Protein AF-A0A377CWI2-F1 (afdb_monomer_lite)

Foldseek 3Di:
DPPDDDDQQDWDWDQDPVRDTFIWGFHDDDPQWTWTFRPPPDPDDGDTDIDGD

InterPro domains:
  IPR048261 PPIase chaperone SlpA/SlyD-like, insertion domain superfamily [G3DSA:2.40.10.330] (1-39)

Organism: Escherichia coli (NCBI:txid562)

Structure (mmCIF, N/CA/C/O backbone):
data_AF-A0A377CWI2-F1
#
_entry.id   AF-A0A377CWI2-F1
#
loop_
_atom_site.group_PDB
_atom_site.id
_atom_site.type_symbo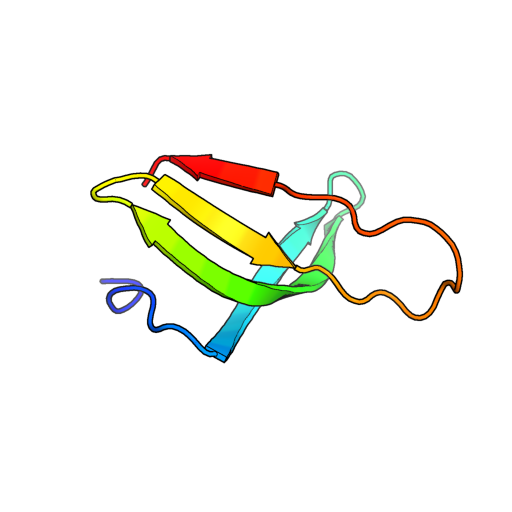l
_atom_site.label_atom_id
_atom_site.label_alt_id
_atom_site.label_comp_id
_atom_site.label_asym_id
_atom_site.label_entity_id
_atom_site.label_seq_id
_atom_site.pdbx_PDB_ins_code
_atom_site.Cartn_x
_atom_site.Cartn_y
_atom_site.Cartn_z
_atom_site.occupancy
_atom_site.B_iso_or_equiv
_atom_site.auth_seq_id
_atom_site.auth_comp_id
_atom_site.auth_asym_id
_atom_site.auth_atom_id
_atom_site.pdbx_PDB_model_num
ATOM 1 N N . MET A 1 1 ? -18.301 8.455 -7.379 1.00 40.03 1 MET A N 1
ATOM 2 C CA . MET A 1 1 ? -17.573 7.174 -7.433 1.00 40.03 1 MET A CA 1
ATOM 3 C C . MET A 1 1 ? -16.809 7.107 -6.134 1.00 40.03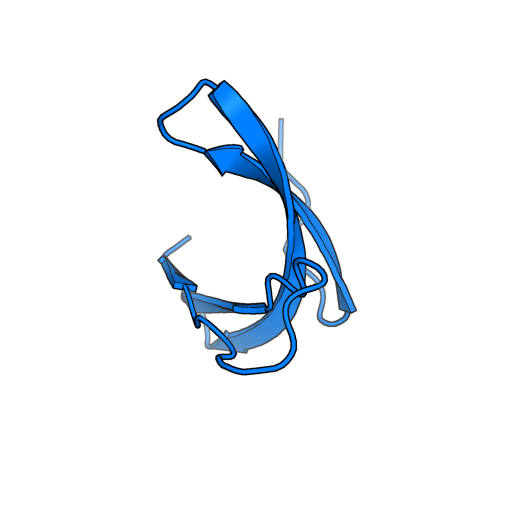 1 MET A C 1
ATOM 5 O O . MET A 1 1 ? -15.657 7.509 -6.087 1.00 40.03 1 MET A O 1
ATOM 9 N N . ASP A 1 2 ? -17.499 6.731 -5.067 1.00 47.66 2 ASP A N 1
ATOM 10 C CA . ASP A 1 2 ? -16.875 6.414 -3.793 1.00 47.66 2 ASP A CA 1
ATOM 11 C C . ASP A 1 2 ? -16.090 5.128 -4.034 1.00 47.66 2 ASP A C 1
ATOM 13 O O . ASP A 1 2 ? -16.675 4.056 -4.204 1.00 47.66 2 ASP A O 1
ATOM 17 N N . ALA A 1 3 ? -14.769 5.238 -4.182 1.00 54.22 3 ALA A N 1
ATOM 18 C CA . ALA A 1 3 ? -13.924 4.081 -3.948 1.00 54.22 3 ALA A CA 1
ATOM 19 C C . ALA A 1 3 ? -14.226 3.696 -2.498 1.00 54.22 3 ALA A C 1
ATOM 21 O O . ALA A 1 3 ? -13.916 4.475 -1.600 1.00 54.22 3 ALA A O 1
ATOM 22 N N . GLY A 1 4 ? -14.987 2.612 -2.312 1.00 64.06 4 GLY A N 1
ATOM 23 C CA . GLY A 1 4 ? -15.493 2.202 -1.005 1.00 64.06 4 GLY A CA 1
ATOM 24 C C . GLY A 1 4 ? -14.380 2.242 0.033 1.00 64.06 4 GLY A C 1
ATOM 25 O O . GLY A 1 4 ? -13.222 1.978 -0.299 1.00 64.06 4 GLY A O 1
ATOM 26 N N . GLU A 1 5 ? -14.734 2.641 1.252 1.00 72.69 5 GLU A N 1
ATOM 27 C CA . GLU A 1 5 ? -13.786 2.802 2.350 1.00 72.69 5 GLU A CA 1
ATOM 28 C C . GLU A 1 5 ? -12.838 1.590 2.405 1.00 72.69 5 GLU A C 1
ATOM 30 O O . GLU A 1 5 ? -13.302 0.448 2.341 1.00 72.69 5 GLU A O 1
ATOM 35 N N . PRO A 1 6 ? -11.511 1.808 2.449 1.00 76.69 6 PRO A N 1
ATOM 36 C CA . PRO A 1 6 ? -10.556 0.713 2.479 1.00 76.69 6 PRO A CA 1
ATOM 37 C C . PRO A 1 6 ? -10.831 -0.193 3.680 1.00 76.69 6 PRO A C 1
ATOM 39 O O . PRO A 1 6 ? -10.975 0.288 4.799 1.00 76.69 6 PRO A O 1
ATOM 42 N N . GLU A 1 7 ? -10.857 -1.507 3.464 1.00 83.19 7 GLU A N 1
ATOM 43 C CA . GLU A 1 7 ? -10.971 -2.501 4.535 1.00 83.19 7 GLU A CA 1
ATOM 44 C C . GLU A 1 7 ? -9.644 -3.247 4.711 1.00 83.19 7 GLU A C 1
ATOM 46 O O . GLU A 1 7 ? -8.923 -3.511 3.746 1.00 83.19 7 GLU A O 1
ATOM 51 N N . ILE A 1 8 ? -9.306 -3.629 5.947 1.00 86.75 8 ILE A N 1
ATOM 52 C CA . ILE A 1 8 ? -8.119 -4.456 6.206 1.00 86.75 8 ILE A CA 1
ATOM 53 C C . ILE A 1 8 ? -8.282 -5.798 5.481 1.00 86.75 8 ILE A C 1
ATOM 55 O O . ILE A 1 8 ? -9.268 -6.504 5.668 1.00 86.75 8 ILE A O 1
ATOM 59 N N . GLY A 1 9 ? -7.291 -6.163 4.667 1.00 84.31 9 GLY A N 1
ATOM 60 C CA . GLY A 1 9 ? -7.320 -7.352 3.816 1.00 84.31 9 GLY A CA 1
ATOM 61 C C . GLY A 1 9 ? -7.939 -7.133 2.433 1.00 84.31 9 GLY A C 1
ATOM 62 O O . GLY A 1 9 ? -7.843 -8.034 1.598 1.00 84.31 9 GLY A O 1
ATOM 63 N N . ALA A 1 10 ? -8.512 -5.957 2.152 1.00 85.12 10 ALA A N 1
ATOM 64 C CA . ALA A 1 10 ? -8.965 -5.626 0.809 1.00 85.12 10 ALA A CA 1
ATOM 65 C C . ALA A 1 10 ? -7.773 -5.513 -0.153 1.00 85.12 10 ALA A C 1
ATOM 67 O O . ALA A 1 10 ? -6.697 -5.013 0.197 1.00 85.12 10 ALA A O 1
ATOM 68 N N . ILE A 1 11 ? -7.986 -6.003 -1.374 1.00 82.56 11 ILE A N 1
ATOM 69 C CA . ILE A 1 11 ? -7.012 -5.961 -2.463 1.00 82.56 11 ILE A CA 1
ATOM 70 C C . ILE A 1 11 ? -7.385 -4.787 -3.363 1.00 82.56 11 ILE A C 1
ATOM 72 O O . ILE A 1 11 ? -8.466 -4.774 -3.951 1.00 82.56 11 ILE A O 1
ATOM 76 N N . MET A 1 12 ? -6.487 -3.816 -3.478 1.00 80.81 12 MET A N 1
ATOM 77 C CA . MET A 1 12 ? -6.640 -2.648 -4.341 1.00 80.81 12 MET A CA 1
ATOM 78 C C . MET A 1 12 ? -5.597 -2.678 -5.457 1.00 80.81 12 MET A C 1
ATOM 80 O O . MET A 1 12 ? -4.474 -3.138 -5.256 1.00 80.81 12 MET A O 1
ATOM 84 N N . LEU A 1 13 ? -5.972 -2.198 -6.641 1.00 81.62 13 LEU A N 1
ATOM 85 C CA . LEU A 1 13 ? -5.061 -2.050 -7.775 1.00 81.62 13 LEU A CA 1
ATOM 86 C C . LEU A 1 13 ? -4.499 -0.631 -7.786 1.00 81.62 13 LEU A C 1
ATOM 88 O O . LEU A 1 13 ? -5.249 0.340 -7.717 1.00 81.62 13 LEU A O 1
ATOM 92 N N . PHE A 1 14 ? -3.179 -0.521 -7.893 1.00 79.75 14 PHE A N 1
ATOM 93 C CA . PHE A 1 14 ? -2.476 0.751 -7.987 1.00 79.75 14 PHE A CA 1
ATOM 94 C C . PHE A 1 14 ? -1.765 0.852 -9.323 1.00 79.75 14 PHE A C 1
ATOM 96 O O . PHE A 1 14 ? -1.087 -0.082 -9.741 1.00 79.75 14 PHE A O 1
ATOM 103 N N . THR A 1 15 ? -1.871 2.001 -9.976 1.00 81.06 15 THR A N 1
ATOM 104 C CA . THR A 1 15 ? -1.128 2.261 -11.206 1.00 81.06 15 THR A CA 1
ATOM 105 C C . THR A 1 15 ? 0.282 2.730 -10.861 1.00 81.06 15 THR A C 1
ATOM 107 O O . THR A 1 15 ? 0.479 3.752 -10.203 1.00 81.06 15 THR A O 1
ATOM 110 N N . ALA A 1 16 ? 1.273 1.963 -11.294 1.00 79.19 16 ALA A N 1
ATOM 111 C CA . ALA A 1 16 ? 2.680 2.295 -11.195 1.00 79.19 16 ALA A CA 1
ATOM 112 C C . ALA A 1 16 ? 3.058 3.434 -12.157 1.00 79.19 16 ALA A C 1
ATOM 114 O O . ALA A 1 16 ? 2.329 3.750 -13.097 1.00 79.19 16 ALA A O 1
ATOM 115 N N . MET A 1 17 ? 4.242 4.028 -11.969 1.00 78.38 17 MET A N 1
ATOM 116 C CA . MET A 1 17 ? 4.739 5.090 -12.860 1.00 78.38 17 MET A CA 1
ATOM 117 C C . MET A 1 17 ? 4.898 4.645 -14.321 1.00 78.38 17 MET A C 1
ATOM 119 O O . MET A 1 17 ? 4.842 5.480 -15.218 1.00 78.38 17 MET A O 1
ATOM 123 N N . ASP A 1 18 ? 5.099 3.351 -14.565 1.00 80.19 18 ASP A N 1
ATOM 124 C CA . ASP A 1 18 ? 5.193 2.769 -15.908 1.00 80.19 18 ASP A CA 1
ATOM 125 C C . ASP A 1 18 ? 3.819 2.427 -16.521 1.00 80.19 18 ASP A C 1
ATOM 127 O O . ASP A 1 18 ? 3.751 1.919 -17.639 1.00 80.19 18 ASP A O 1
ATOM 131 N N .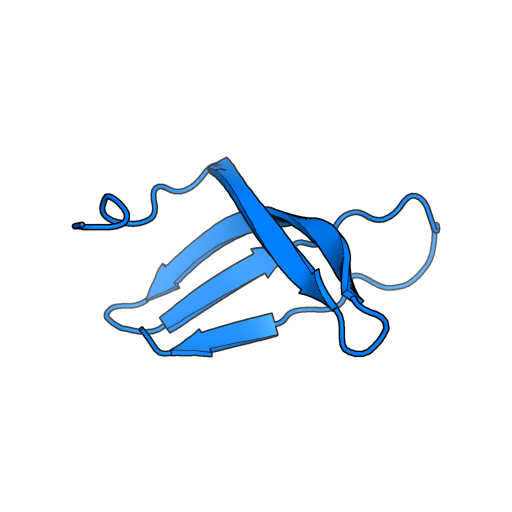 GLY A 1 19 ? 2.726 2.721 -15.808 1.00 81.88 19 GLY A N 1
ATOM 132 C CA . GLY A 1 19 ? 1.358 2.416 -16.215 1.00 81.88 19 GLY A CA 1
ATOM 133 C C . GLY A 1 19 ? 0.907 0.987 -15.905 1.00 81.88 19 GLY A C 1
ATOM 134 O O . GLY A 1 19 ? -0.239 0.654 -16.198 1.00 81.88 19 GLY A O 1
ATOM 135 N N . SER A 1 20 ? 1.760 0.142 -15.316 1.00 81.06 20 SER A N 1
ATOM 136 C CA . SER A 1 20 ? 1.368 -1.204 -14.888 1.00 81.06 20 SER A CA 1
ATOM 137 C C . SER A 1 20 ? 0.480 -1.166 -13.644 1.00 81.06 20 SER A C 1
ATOM 139 O O . SER A 1 20 ? 0.607 -0.290 -12.790 1.00 81.06 20 SER A O 1
ATOM 141 N N . GLU A 1 21 ? -0.438 -2.122 -13.529 1.00 81.12 21 GLU A N 1
ATOM 142 C CA . GLU A 1 21 ? -1.294 -2.261 -12.352 1.00 81.12 21 GL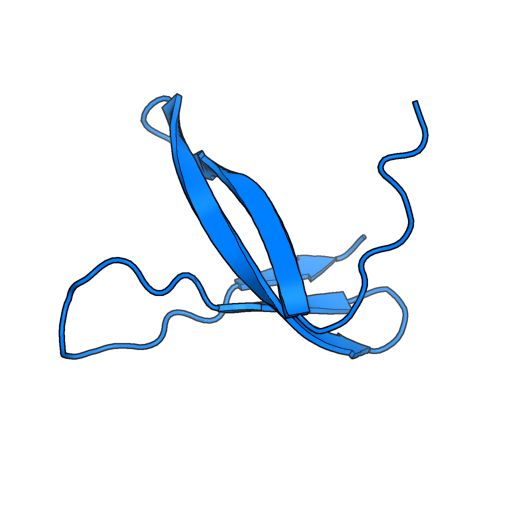U A CA 1
ATOM 143 C C . GLU A 1 21 ? -0.650 -3.224 -11.351 1.00 81.12 21 GLU A C 1
ATOM 145 O O . GLU A 1 21 ? -0.387 -4.389 -11.656 1.00 81.12 21 GLU A O 1
ATOM 150 N N . MET A 1 22 ? -0.397 -2.739 -10.139 1.00 81.62 22 MET A N 1
ATOM 151 C CA . MET A 1 22 ? 0.161 -3.513 -9.039 1.00 81.62 22 MET A CA 1
ATOM 152 C C . MET A 1 22 ? -0.908 -3.761 -7.972 1.00 81.62 22 MET A C 1
ATOM 154 O O . MET A 1 22 ? -1.449 -2.799 -7.419 1.00 81.62 22 MET A O 1
ATOM 158 N N . PRO A 1 23 ? -1.209 -5.029 -7.639 1.00 83.19 23 PRO A N 1
ATOM 159 C CA . PRO A 1 23 ? -2.100 -5.333 -6.533 1.00 83.19 23 PRO A CA 1
ATOM 160 C C . PRO A 1 23 ? -1.404 -5.038 -5.199 1.00 83.19 23 PRO A C 1
ATOM 162 O O . PRO A 1 23 ? -0.277 -5.475 -4.956 1.00 83.19 23 PRO A O 1
ATOM 165 N N . GLY A 1 24 ? -2.097 -4.319 -4.325 1.00 85.12 24 GLY A N 1
ATOM 166 C CA . GLY A 1 24 ? -1.699 -4.050 -2.951 1.00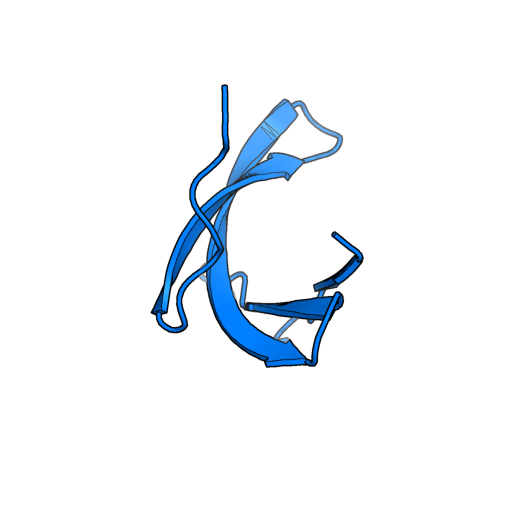 85.12 24 GLY A CA 1
ATOM 167 C C . GLY A 1 24 ? -2.772 -4.526 -1.976 1.00 85.12 24 GLY A C 1
ATOM 168 O O . GLY A 1 24 ? -3.965 -4.388 -2.240 1.00 85.12 24 GLY A O 1
ATOM 169 N N . VAL A 1 25 ? -2.353 -5.096 -0.851 1.00 85.94 25 VAL A N 1
ATOM 170 C CA . VAL A 1 25 ? -3.234 -5.571 0.222 1.00 85.94 25 VAL A CA 1
ATOM 171 C C . VAL A 1 25 ? -3.171 -4.598 1.388 1.00 85.94 25 VAL A C 1
ATOM 173 O O . VAL A 1 25 ? -2.089 -4.325 1.909 1.00 85.94 25 VAL A O 1
ATOM 176 N N . ILE A 1 26 ? -4.315 -4.103 1.850 1.00 86.88 26 ILE A N 1
ATOM 177 C CA . ILE A 1 26 ? -4.351 -3.222 3.023 1.00 86.88 26 ILE A CA 1
ATOM 178 C C . ILE A 1 26 ? -4.037 -4.032 4.281 1.00 86.88 26 ILE A C 1
ATOM 180 O O . ILE A 1 26 ? -4.695 -5.025 4.591 1.00 86.88 26 ILE A O 1
ATOM 184 N N . ARG A 1 27 ? -3.013 -3.604 5.017 1.00 86.19 27 ARG A N 1
ATOM 185 C CA . ARG A 1 27 ? -2.562 -4.234 6.264 1.00 86.19 27 ARG A CA 1
ATOM 186 C C . ARG A 1 27 ? -3.059 -3.505 7.498 1.00 86.19 27 ARG A C 1
ATOM 188 O O . ARG A 1 27 ? -3.326 -4.149 8.506 1.00 86.19 27 ARG A O 1
ATOM 195 N N . GLU A 1 28 ? -3.148 -2.185 7.420 1.00 85.31 28 GLU A N 1
ATOM 196 C CA . GLU A 1 28 ? -3.492 -1.332 8.551 1.00 85.31 28 GLU A CA 1
ATOM 197 C C . GLU A 1 28 ? -4.132 -0.034 8.057 1.00 85.31 28 GLU A C 1
ATOM 199 O O . GLU A 1 28 ? -3.795 0.456 6.978 1.00 85.31 28 GLU A O 1
ATOM 204 N N . ILE A 1 29 ? -5.044 0.512 8.858 1.00 86.25 29 ILE A N 1
ATOM 205 C CA . ILE A 1 29 ? -5.741 1.775 8.612 1.00 86.25 29 ILE A CA 1
ATOM 206 C C . ILE A 1 29 ? -5.608 2.613 9.885 1.00 86.25 29 ILE A C 1
ATOM 208 O O . ILE A 1 29 ? -6.076 2.213 10.948 1.00 86.25 29 ILE A O 1
ATOM 212 N N . ASN A 1 30 ? -4.960 3.767 9.778 1.00 84.19 30 ASN A N 1
ATOM 213 C CA . ASN A 1 30 ? -4.766 4.744 10.844 1.00 84.19 30 ASN A CA 1
ATOM 214 C C . ASN A 1 30 ? -5.411 6.072 10.439 1.00 84.19 30 ASN A C 1
ATOM 216 O O . ASN A 1 30 ? -4.743 6.939 9.871 1.00 84.19 30 ASN A O 1
ATOM 220 N N . GLY A 1 31 ? -6.702 6.237 10.736 1.00 81.75 31 GLY A N 1
ATOM 221 C CA . GLY A 1 31 ? -7.460 7.427 10.337 1.00 81.75 31 GLY A CA 1
ATOM 222 C C . GLY A 1 31 ? -7.385 7.624 8.823 1.00 81.75 31 GLY A C 1
ATOM 223 O O . GLY A 1 31 ? -7.779 6.738 8.073 1.00 81.75 31 GLY A O 1
ATOM 224 N N . ASP A 1 32 ? -6.799 8.738 8.388 1.00 81.38 32 ASP A N 1
ATOM 225 C CA . ASP A 1 32 ? -6.608 9.063 6.971 1.00 81.38 32 ASP A CA 1
ATOM 226 C C . ASP A 1 32 ? -5.395 8.377 6.326 1.00 81.38 32 ASP A C 1
ATOM 228 O O . ASP A 1 32 ? -5.051 8.688 5.196 1.00 81.38 32 ASP A O 1
ATOM 232 N N . SER A 1 33 ? -4.659 7.511 7.025 1.00 77.06 33 SER A N 1
ATOM 233 C CA . SER A 1 33 ? -3.473 6.841 6.474 1.00 77.06 33 SER A CA 1
ATOM 234 C C . SER A 1 33 ? -3.679 5.338 6.386 1.00 77.06 33 SER A C 1
ATOM 236 O O . SER A 1 33 ? -3.984 4.703 7.390 1.00 77.06 33 SER A O 1
ATOM 238 N N . ILE A 1 34 ? -3.450 4.748 5.215 1.00 84.50 34 ILE A N 1
ATOM 239 C CA . ILE A 1 34 ? -3.487 3.294 5.035 1.00 84.50 34 ILE A CA 1
ATOM 240 C C . ILE A 1 34 ? -2.099 2.744 4.718 1.00 84.50 34 ILE A C 1
ATOM 242 O O . ILE A 1 34 ? -1.328 3.328 3.953 1.00 84.50 34 ILE A O 1
ATOM 246 N N . THR A 1 35 ? -1.800 1.594 5.312 1.00 83.31 35 THR A N 1
ATOM 247 C CA . THR A 1 35 ? -0.596 0.806 5.058 1.00 83.31 35 THR A CA 1
ATOM 248 C C . THR A 1 35 ? -0.949 -0.278 4.057 1.00 83.31 35 THR A C 1
ATOM 250 O O . THR A 1 35 ? -1.754 -1.165 4.356 1.00 83.31 35 THR A O 1
ATOM 253 N N . VAL A 1 36 ? -0.328 -0.233 2.882 1.00 82.75 36 VAL A N 1
ATOM 254 C CA . VAL A 1 36 ? -0.545 -1.219 1.819 1.00 82.75 36 VAL A CA 1
ATOM 255 C C . VAL A 1 36 ? 0.714 -2.061 1.631 1.00 82.75 36 VAL A C 1
ATOM 257 O O . VAL A 1 36 ? 1.807 -1.526 1.447 1.00 82.75 36 VAL A O 1
ATOM 260 N N . ASP A 1 37 ? 0.548 -3.383 1.687 1.00 81.38 37 ASP A N 1
ATOM 261 C CA . ASP A 1 37 ? 1.578 -4.366 1.363 1.00 81.38 37 ASP A CA 1
ATOM 262 C C . ASP A 1 37 ? 1.403 -4.817 -0.079 1.00 81.38 37 ASP A C 1
ATOM 264 O O . ASP A 1 37 ? 0.404 -5.420 -0.470 1.00 81.38 37 ASP A O 1
ATOM 268 N N . PHE A 1 38 ? 2.399 -4.510 -0.881 1.00 77.75 38 PHE A N 1
ATOM 269 C CA . PHE A 1 38 ? 2.472 -4.957 -2.252 1.00 77.75 38 PHE A CA 1
ATOM 270 C C . PHE A 1 38 ? 3.373 -6.187 -2.287 1.00 77.75 38 PHE A C 1
ATOM 272 O O . PHE A 1 38 ? 4.586 -6.101 -2.492 1.00 77.75 38 PHE A O 1
ATOM 279 N N . ASN A 1 39 ? 2.789 -7.358 -2.068 1.00 68.94 39 ASN A N 1
ATOM 280 C CA . ASN A 1 39 ? 3.507 -8.617 -2.207 1.00 68.94 39 ASN A CA 1
ATOM 281 C C . ASN A 1 39 ? 3.733 -8.933 -3.698 1.00 68.94 39 ASN A C 1
ATOM 283 O O . ASN A 1 39 ? 3.159 -9.870 -4.250 1.00 68.94 39 ASN A O 1
ATOM 287 N N . ILE A 1 40 ? 4.552 -8.142 -4.397 1.00 58.75 40 ILE A N 1
ATOM 288 C CA . ILE A 1 40 ? 5.116 -8.596 -5.674 1.00 58.75 40 ILE A CA 1
ATOM 289 C C . ILE A 1 40 ? 6.028 -9.747 -5.296 1.00 58.75 40 ILE A C 1
ATOM 291 O O . ILE A 1 40 ? 6.832 -9.609 -4.379 1.00 58.75 40 ILE A O 1
ATOM 295 N N . ARG A 1 41 ? 5.883 -10.885 -5.970 1.00 50.81 41 ARG A N 1
ATOM 296 C CA . ARG A 1 41 ? 6.693 -12.095 -5.801 1.00 50.81 41 ARG A CA 1
ATOM 297 C C . ARG A 1 41 ? 8.194 -11.797 -5.966 1.00 50.81 41 ARG A C 1
ATOM 299 O O . ARG A 1 41 ? 8.795 -12.131 -6.977 1.00 50.81 41 ARG A O 1
ATOM 306 N N . TRP A 1 42 ? 8.810 -11.212 -4.952 1.00 45.12 42 TRP A N 1
ATOM 307 C CA . TRP A 1 42 ? 10.237 -11.016 -4.786 1.00 45.12 42 TRP A CA 1
ATOM 308 C C . TRP A 1 42 ? 10.545 -11.289 -3.316 1.00 45.12 42 TRP A C 1
ATOM 310 O O . TRP A 1 42 ? 10.123 -10.534 -2.439 1.00 45.12 42 TRP A O 1
ATOM 320 N N . PRO A 1 43 ? 11.259 -12.380 -3.003 1.00 47.53 43 PRO A N 1
ATOM 321 C CA . PRO A 1 43 ? 11.671 -12.630 -1.637 1.00 47.53 43 PRO A CA 1
ATOM 322 C C . PRO A 1 43 ? 12.751 -11.598 -1.298 1.00 47.53 43 PRO A C 1
ATOM 324 O O . PRO A 1 43 ? 13.873 -11.704 -1.787 1.00 47.53 43 PRO A O 1
ATOM 327 N N . GLY A 1 44 ? 12.439 -10.578 -0.493 1.00 50.16 44 GLY A N 1
ATOM 328 C CA . GLY A 1 44 ? 13.521 -9.791 0.103 1.00 50.16 44 GLY A CA 1
ATOM 329 C C . GLY A 1 44 ? 13.235 -8.403 0.654 1.00 50.16 44 GLY A C 1
ATOM 330 O O . GLY A 1 44 ? 14.076 -7.923 1.410 1.00 50.16 44 GLY A O 1
ATOM 331 N N . ARG A 1 45 ? 12.130 -7.726 0.323 1.00 53.16 45 ARG A N 1
ATOM 332 C CA . ARG A 1 45 ? 11.832 -6.401 0.905 1.00 53.16 45 ARG A CA 1
ATOM 333 C C . ARG A 1 45 ? 10.313 -6.143 0.895 1.00 53.16 45 ARG A C 1
ATOM 335 O O . ARG A 1 45 ? 9.776 -5.964 -0.195 1.00 53.16 45 ARG A O 1
ATOM 342 N N . PRO A 1 46 ? 9.612 -6.095 2.043 1.00 54.78 46 PRO A N 1
ATOM 343 C CA . PRO A 1 46 ? 8.289 -5.482 2.083 1.00 54.78 46 PRO A CA 1
ATOM 344 C C . PRO A 1 46 ? 8.477 -3.980 1.869 1.00 54.78 46 PRO A C 1
ATOM 346 O O . PRO A 1 46 ? 9.208 -3.325 2.615 1.00 54.78 46 PRO A O 1
ATOM 349 N N . PHE A 1 47 ? 7.887 -3.436 0.814 1.00 59.94 47 PHE A N 1
ATOM 350 C CA . PHE A 1 47 ? 7.850 -1.998 0.601 1.00 59.94 47 PHE A CA 1
ATOM 351 C C . PHE A 1 47 ? 6.499 -1.489 1.094 1.00 59.94 47 PHE A C 1
ATOM 353 O O . PHE A 1 47 ? 5.443 -1.942 0.661 1.00 59.94 47 PHE A O 1
ATOM 360 N N . ILE A 1 48 ? 6.563 -0.595 2.076 1.00 60.12 48 ILE A N 1
ATOM 361 C CA . ILE A 1 48 ? 5.404 -0.036 2.758 1.00 60.12 48 ILE A CA 1
ATOM 362 C C . ILE A 1 48 ? 5.119 1.314 2.115 1.00 60.12 48 ILE A C 1
ATOM 364 O O . ILE A 1 48 ? 5.914 2.245 2.255 1.00 60.12 48 ILE A O 1
ATOM 368 N N . LEU A 1 49 ? 3.998 1.416 1.403 1.00 63.44 49 LEU A N 1
ATOM 369 C CA . LEU A 1 49 ? 3.475 2.704 0.967 1.00 63.44 49 LEU A CA 1
ATOM 370 C C . LEU A 1 49 ? 2.447 3.167 1.994 1.00 63.44 49 LEU A C 1
ATOM 372 O O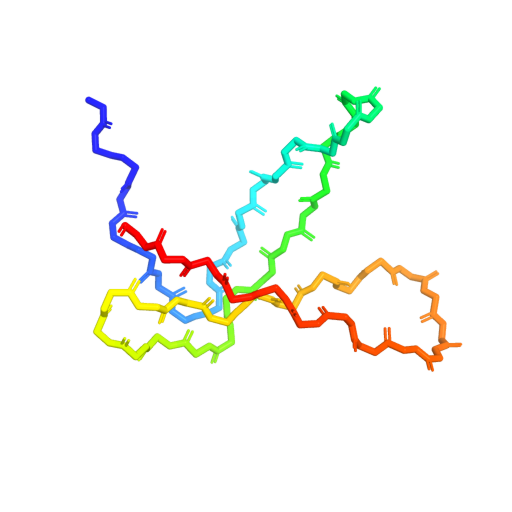 . LEU A 1 49 ? 1.476 2.459 2.266 1.00 63.44 49 LEU A O 1
ATOM 376 N N . ILE A 1 50 ? 2.676 4.351 2.554 1.00 63.44 50 ILE A N 1
ATOM 377 C CA . ILE A 1 50 ? 1.681 5.044 3.365 1.00 63.44 50 ILE A CA 1
ATOM 378 C C . ILE A 1 50 ? 0.921 5.953 2.412 1.00 63.44 50 ILE A C 1
ATOM 380 O O . ILE A 1 50 ? 1.452 6.968 1.956 1.00 63.44 50 ILE A O 1
ATOM 384 N N . LEU A 1 51 ? -0.303 5.564 2.085 1.00 66.56 51 LEU A N 1
ATOM 385 C CA . LEU A 1 51 ? -1.212 6.421 1.340 1.00 66.56 51 LEU A CA 1
ATOM 386 C C . LEU A 1 51 ? -1.986 7.249 2.353 1.00 66.56 51 LEU A C 1
ATOM 388 O O . LEU A 1 51 ? -2.604 6.689 3.256 1.00 66.56 51 LEU A O 1
ATOM 392 N N . LYS A 1 52 ? -1.938 8.572 2.206 1.00 60.81 52 LYS A N 1
ATOM 393 C CA . LYS A 1 52 ? -2.925 9.444 2.837 1.00 60.81 52 LYS A CA 1
ATOM 394 C C . LYS A 1 52 ? -4.145 9.503 1.927 1.00 60.81 52 LYS A C 1
ATOM 396 O O . LYS A 1 52 ? -3.980 9.790 0.741 1.00 60.81 52 LYS A O 1
ATOM 401 N N . CYS A 1 53 ? -5.300 9.155 2.481 1.00 57.81 53 CYS A N 1
ATOM 402 C CA . CYS A 1 53 ? -6.600 9.328 1.856 1.00 57.81 53 CYS A CA 1
ATOM 403 C C . CYS A 1 53 ? -6.914 10.817 1.659 1.00 57.81 53 CYS A C 1
ATOM 405 O O . CYS A 1 53 ? -6.367 11.651 2.422 1.00 57.81 53 CYS A O 1
#

pLDDT: mean 72.8, std 13.48, range [40.03, 86.88]

Secondary structure (DSSP, 8-state):
-------TT-EEEEE-TTS-EEEEEEEEEETTEEEEE---S-TT---EEEEE-

Radius of gyration: 11.37 Å; chains: 1; bounding box: 31×22×27 Å

Sequence (53 aa):
MDAGEPEIGAIMLFTAMDGSEMPGVIREINGDSITVDFNIRWPGRPFILILKC